Protein AF-A0A2M7S4J4-F1 (afdb_monomer)

Structure (mmCIF, N/CA/C/O backbone):
data_AF-A0A2M7S4J4-F1
#
_entry.id   AF-A0A2M7S4J4-F1
#
loop_
_atom_site.group_PDB
_atom_site.id
_atom_site.type_symbol
_atom_site.label_atom_id
_atom_site.label_alt_id
_atom_site.label_comp_id
_atom_site.label_asym_id
_atom_site.label_entity_id
_atom_site.label_seq_id
_atom_site.pdbx_PDB_ins_code
_atom_site.Cartn_x
_atom_site.Cartn_y
_atom_site.Cartn_z
_atom_site.occupancy
_atom_site.B_iso_or_equiv
_atom_site.auth_seq_id
_atom_site.auth_comp_id
_atom_site.auth_asym_id
_atom_site.auth_atom_id
_atom_site.pdbx_PDB_model_num
ATOM 1 N N . MET A 1 1 ? 45.873 -6.905 -43.401 1.00 50.22 1 MET A N 1
ATOM 2 C CA . MET A 1 1 ? 45.602 -7.647 -42.147 1.00 50.22 1 MET A CA 1
ATOM 3 C C . MET A 1 1 ? 45.361 -6.713 -40.946 1.00 50.22 1 MET A C 1
ATOM 5 O O . MET A 1 1 ? 45.734 -7.053 -39.840 1.00 50.22 1 MET A O 1
ATOM 9 N N . PHE A 1 2 ? 44.736 -5.540 -41.138 1.00 45.41 2 PHE A N 1
ATOM 10 C CA . PHE A 1 2 ? 44.426 -4.588 -40.048 1.00 45.41 2 PHE A CA 1
ATOM 11 C C . PHE A 1 2 ? 42.965 -4.088 -40.065 1.00 45.41 2 PHE A C 1
ATOM 13 O O . PHE A 1 2 ? 42.518 -3.471 -39.110 1.00 45.41 2 PHE A O 1
ATOM 20 N N . ALA A 1 3 ? 42.189 -4.400 -41.111 1.00 46.88 3 ALA A N 1
ATOM 21 C CA . ALA A 1 3 ? 40.810 -3.921 -41.272 1.00 46.88 3 ALA A CA 1
ATOM 22 C C . ALA A 1 3 ? 39.734 -4.845 -40.661 1.00 46.88 3 ALA A C 1
ATOM 24 O O . ALA A 1 3 ? 38.579 -4.453 -40.566 1.00 46.88 3 ALA A O 1
ATOM 25 N N . VAL A 1 4 ? 40.097 -6.060 -40.229 1.00 48.62 4 VAL A N 1
ATOM 26 C CA . VAL A 1 4 ? 39.140 -7.056 -39.695 1.00 48.62 4 VAL A CA 1
ATOM 27 C C . VAL A 1 4 ? 38.920 -6.896 -38.182 1.00 48.62 4 VAL A C 1
ATOM 29 O O . VAL A 1 4 ? 37.955 -7.414 -37.635 1.00 48.62 4 VAL A O 1
ATOM 32 N N . PHE A 1 5 ? 39.775 -6.132 -37.494 1.00 45.16 5 PHE A N 1
ATOM 33 C CA . PHE A 1 5 ? 39.701 -5.976 -36.036 1.00 45.16 5 PHE A CA 1
ATOM 34 C C . PHE A 1 5 ? 38.738 -4.871 -35.566 1.00 45.16 5 PHE A C 1
ATOM 36 O O . PHE A 1 5 ? 38.274 -4.916 -34.432 1.00 45.16 5 PHE A O 1
ATOM 43 N N . ILE A 1 6 ? 38.395 -3.899 -36.421 1.00 53.00 6 ILE A N 1
ATOM 44 C CA . ILE A 1 6 ? 37.530 -2.763 -36.038 1.00 53.00 6 ILE A CA 1
ATOM 45 C C . ILE A 1 6 ? 36.032 -3.108 -36.121 1.00 53.00 6 ILE A C 1
ATOM 47 O O . ILE A 1 6 ? 35.232 -2.556 -35.370 1.00 53.00 6 ILE A O 1
ATOM 51 N N . THR A 1 7 ? 35.630 -4.070 -36.952 1.00 50.69 7 THR A N 1
ATOM 52 C CA . THR A 1 7 ? 34.221 -4.483 -37.086 1.00 50.69 7 THR A CA 1
ATOM 53 C C . THR A 1 7 ? 33.735 -5.426 -35.981 1.00 50.69 7 THR A C 1
ATOM 55 O O . THR A 1 7 ? 32.530 -5.539 -35.777 1.00 50.69 7 THR A O 1
ATOM 58 N N . ALA A 1 8 ? 34.632 -6.057 -35.216 1.00 50.62 8 ALA A N 1
ATOM 59 C CA . ALA A 1 8 ? 34.255 -6.994 -34.151 1.00 50.62 8 ALA A CA 1
ATOM 60 C C . ALA A 1 8 ? 33.864 -6.319 -32.819 1.00 50.62 8 ALA A C 1
ATOM 62 O O . ALA A 1 8 ? 33.314 -6.976 -31.939 1.00 50.62 8 ALA A O 1
ATOM 63 N N . VAL A 1 9 ? 34.104 -5.013 -32.658 1.00 53.59 9 VAL A N 1
ATOM 64 C CA . VAL A 1 9 ? 33.860 -4.306 -31.382 1.00 53.59 9 VAL A CA 1
ATOM 65 C C . VAL A 1 9 ? 32.448 -3.703 -31.296 1.00 53.59 9 VAL A C 1
ATOM 67 O O . VAL A 1 9 ? 31.962 -3.416 -30.206 1.00 53.59 9 VAL A O 1
ATOM 70 N N . PHE A 1 10 ? 31.722 -3.591 -32.413 1.00 51.34 10 PHE A N 1
ATOM 71 C CA . PHE A 1 10 ? 30.374 -2.998 -32.437 1.00 51.34 10 PHE A CA 1
ATOM 72 C C . PHE A 1 10 ? 29.214 -4.003 -32.307 1.00 51.34 10 PHE A C 1
ATOM 74 O O . PHE A 1 10 ? 28.054 -3.598 -32.303 1.00 51.34 10 PHE A O 1
ATOM 81 N N . ALA A 1 11 ? 29.497 -5.302 -32.168 1.00 50.06 11 ALA A N 1
ATOM 82 C CA . ALA A 1 11 ? 28.469 -6.345 -32.050 1.00 50.06 11 ALA A CA 1
ATOM 83 C C . ALA A 1 11 ? 28.035 -6.645 -30.596 1.00 50.06 11 ALA A C 1
ATOM 85 O O . ALA A 1 11 ? 27.129 -7.444 -30.377 1.00 50.06 11 ALA A O 1
ATOM 86 N N . GLY A 1 12 ? 28.674 -6.029 -29.594 1.00 49.44 12 GLY A N 1
ATOM 87 C CA . GLY A 1 12 ? 28.574 -6.456 -28.191 1.00 49.44 12 GLY A CA 1
ATOM 88 C C . GLY A 1 12 ? 27.719 -5.604 -27.249 1.00 49.44 12 GLY A C 1
ATOM 89 O O . GLY A 1 12 ? 27.669 -5.916 -26.064 1.00 49.44 12 GLY A O 1
ATOM 90 N N . MET A 1 13 ? 27.062 -4.531 -27.702 1.00 51.16 13 MET A N 1
ATOM 91 C CA . MET A 1 13 ? 26.335 -3.628 -26.792 1.00 51.16 13 MET A CA 1
ATOM 92 C C . MET A 1 13 ? 24.899 -3.341 -27.231 1.00 51.16 13 MET A C 1
ATOM 94 O O . MET A 1 13 ? 24.464 -2.195 -27.269 1.00 51.16 13 MET A O 1
ATOM 98 N N . ILE A 1 14 ? 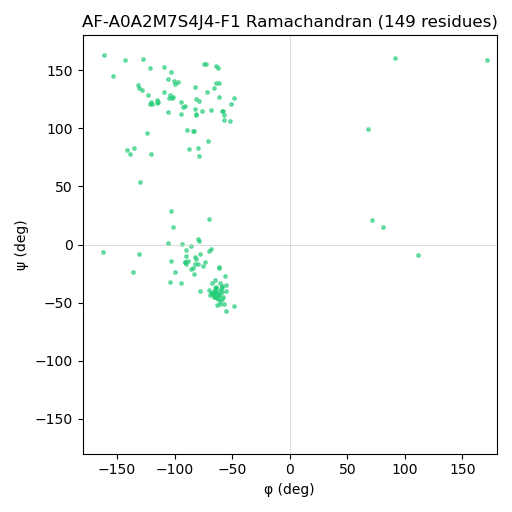24.109 -4.391 -27.461 1.00 48.62 14 ILE A N 1
ATOM 99 C CA . ILE A 1 14 ? 22.680 -4.296 -27.144 1.00 48.62 14 ILE A CA 1
ATOM 100 C C . ILE A 1 14 ? 22.580 -4.516 -25.633 1.00 48.62 14 ILE A C 1
ATOM 102 O O . ILE A 1 14 ? 22.382 -5.632 -25.160 1.00 48.62 14 ILE A O 1
ATOM 106 N N . LYS A 1 15 ? 22.796 -3.449 -24.850 1.00 47.66 15 LYS A N 1
ATOM 107 C CA . LYS A 1 15 ? 22.400 -3.453 -23.439 1.00 47.66 15 LYS A CA 1
ATOM 108 C C . LYS A 1 15 ? 20.896 -3.716 -23.420 1.00 47.66 15 LYS A C 1
ATOM 110 O O . LYS A 1 15 ? 20.126 -2.907 -23.937 1.00 47.66 15 LYS A O 1
ATOM 115 N N . ALA A 1 16 ? 20.500 -4.859 -22.866 1.00 47.97 16 ALA A N 1
ATOM 116 C CA . ALA A 1 16 ? 19.111 -5.153 -22.558 1.00 47.97 16 ALA A CA 1
ATOM 117 C C . ALA A 1 16 ? 18.521 -3.944 -21.821 1.00 47.97 16 ALA A C 1
ATOM 119 O O . ALA A 1 16 ? 19.114 -3.463 -20.854 1.00 47.97 16 ALA A O 1
ATOM 120 N N . ALA A 1 17 ? 17.409 -3.410 -22.325 1.00 49.75 17 ALA A N 1
ATOM 121 C CA . ALA A 1 17 ? 16.721 -2.305 -21.681 1.00 49.75 17 ALA A CA 1
ATOM 122 C C . ALA A 1 17 ? 16.365 -2.733 -20.252 1.00 49.75 17 ALA A C 1
ATOM 124 O O . ALA A 1 17 ? 15.558 -3.642 -20.056 1.00 49.75 17 ALA A O 1
ATOM 125 N N . GLU A 1 18 ? 17.013 -2.109 -19.271 1.00 57.41 18 GLU A N 1
ATOM 126 C CA . GLU A 1 18 ? 16.767 -2.321 -17.850 1.00 57.41 18 GLU A CA 1
ATOM 127 C C . GLU A 1 18 ? 15.280 -2.033 -17.594 1.00 57.41 18 GLU A C 1
ATOM 129 O O . GLU A 1 18 ? 14.819 -0.892 -17.698 1.00 57.41 18 GLU A O 1
ATOM 134 N N . LYS A 1 19 ? 14.482 -3.083 -17.364 1.00 64.62 19 LYS A N 1
ATOM 135 C CA . LYS A 1 19 ? 13.044 -2.947 -17.108 1.00 64.62 19 LYS A CA 1
ATOM 136 C C . LYS A 1 19 ? 12.864 -2.337 -15.724 1.00 64.62 19 LYS A C 1
ATOM 138 O O . LYS A 1 19 ? 12.742 -3.043 -14.728 1.00 64.62 19 LYS A O 1
ATOM 143 N N . LYS A 1 20 ? 12.837 -1.007 -15.678 1.00 85.19 20 LYS A N 1
ATOM 144 C CA . LYS A 1 20 ? 12.539 -0.252 -14.467 1.00 85.19 20 LYS A CA 1
ATOM 145 C C . LYS A 1 20 ? 11.074 -0.446 -14.075 1.00 85.19 20 LYS A C 1
ATOM 147 O O . LYS A 1 20 ? 10.170 -0.029 -14.799 1.00 85.19 20 LYS A O 1
ATOM 152 N N . ILE A 1 21 ? 10.839 -1.057 -12.921 1.00 90.75 21 ILE A N 1
ATOM 153 C CA . ILE A 1 21 ? 9.509 -1.256 -12.345 1.00 90.75 21 ILE A CA 1
ATOM 154 C C . ILE A 1 21 ? 9.219 -0.087 -11.408 1.00 90.75 21 ILE A C 1
ATOM 156 O O . ILE A 1 21 ? 9.918 0.129 -10.420 1.00 90.75 21 ILE A O 1
ATOM 160 N N . ILE A 1 22 ? 8.173 0.676 -11.715 1.00 93.12 22 ILE A N 1
ATOM 161 C CA . ILE A 1 22 ? 7.712 1.778 -10.865 1.00 93.12 22 ILE A CA 1
ATOM 162 C C . ILE A 1 22 ? 6.486 1.310 -10.084 1.00 93.12 22 ILE A C 1
ATOM 164 O O . ILE A 1 22 ? 5.506 0.849 -10.678 1.00 93.12 22 ILE A O 1
ATOM 168 N N . ILE A 1 23 ? 6.553 1.457 -8.762 1.00 92.75 23 ILE A N 1
ATOM 169 C CA . ILE A 1 23 ? 5.484 1.138 -7.816 1.00 92.75 23 ILE A CA 1
ATOM 170 C C . ILE A 1 23 ? 5.019 2.435 -7.154 1.00 92.75 23 ILE A C 1
ATOM 172 O O . ILE A 1 23 ? 5.816 3.128 -6.524 1.00 92.75 23 ILE A O 1
ATOM 176 N N . GLU A 1 24 ? 3.732 2.755 -7.268 1.00 94.00 24 GLU A N 1
ATOM 177 C CA . GLU A 1 24 ? 3.113 3.903 -6.589 1.00 94.00 24 GLU A CA 1
ATOM 178 C C . GLU A 1 24 ? 2.254 3.404 -5.425 1.00 94.00 24 GLU A C 1
ATOM 180 O O . GLU A 1 24 ? 1.266 2.695 -5.614 1.00 94.00 24 GLU A O 1
ATOM 185 N N . SER A 1 25 ? 2.648 3.740 -4.200 1.00 87.62 25 SER A N 1
ATOM 186 C CA . SER A 1 25 ? 2.106 3.158 -2.976 1.00 87.62 25 SER A CA 1
ATOM 187 C C . SER A 1 25 ? 1.238 4.130 -2.175 1.00 87.62 25 SER A C 1
ATOM 189 O O . SER A 1 25 ? 1.430 5.354 -2.156 1.00 87.62 25 SER A O 1
ATOM 191 N N . SER A 1 26 ? 0.296 3.559 -1.422 1.00 87.50 26 SER A N 1
ATOM 192 C CA . SER A 1 26 ? -0.377 4.250 -0.330 1.00 87.50 26 SER A CA 1
ATOM 193 C C . SER A 1 26 ? 0.624 4.603 0.771 1.00 87.50 26 SER A C 1
ATOM 195 O O . SER A 1 26 ? 1.645 3.933 0.936 1.00 87.50 26 SER A O 1
ATOM 197 N N . THR A 1 27 ? 0.328 5.648 1.541 1.00 84.12 27 THR A N 1
ATOM 198 C CA . THR A 1 27 ? 1.171 6.083 2.664 1.00 84.12 27 THR A CA 1
ATOM 199 C C . THR A 1 27 ? 1.310 5.000 3.733 1.00 84.12 27 THR A C 1
ATOM 201 O O . THR A 1 27 ? 2.378 4.866 4.316 1.00 84.12 27 THR A O 1
ATOM 204 N N . THR A 1 28 ? 0.270 4.187 3.941 1.00 80.06 28 THR A N 1
ATOM 205 C CA . THR A 1 28 ? 0.289 3.063 4.888 1.00 80.06 28 THR A CA 1
ATOM 206 C C . THR A 1 28 ? 1.180 1.912 4.414 1.00 80.06 28 THR A C 1
ATOM 208 O O . THR A 1 28 ? 1.879 1.303 5.214 1.00 80.06 28 THR A O 1
ATOM 211 N N . VAL A 1 29 ? 1.171 1.607 3.112 1.00 84.81 29 VAL A N 1
ATOM 212 C CA . VAL A 1 29 ? 1.881 0.441 2.548 1.00 84.81 29 VAL A CA 1
ATOM 213 C C . VAL A 1 29 ? 3.315 0.781 2.130 1.00 84.81 29 VAL A C 1
ATOM 215 O O . VAL A 1 29 ? 4.141 -0.117 1.992 1.00 84.81 29 VAL A O 1
ATOM 218 N N . LEU A 1 30 ? 3.638 2.070 1.980 1.00 89.94 30 LEU A N 1
ATOM 219 C CA . LEU A 1 30 ? 4.938 2.553 1.512 1.00 89.94 30 LEU A CA 1
ATOM 220 C C . LEU A 1 30 ? 6.151 1.914 2.216 1.00 89.94 30 LEU A C 1
ATOM 222 O O . LEU A 1 30 ? 6.999 1.392 1.493 1.00 89.94 30 LEU A O 1
ATOM 226 N N . PRO A 1 31 ? 6.256 1.896 3.564 1.00 89.94 31 PRO A N 1
ATOM 227 C CA . PRO A 1 31 ? 7.441 1.336 4.217 1.00 89.94 31 PRO A CA 1
ATOM 228 C C . PRO A 1 31 ? 7.595 -0.165 3.942 1.00 89.94 31 PRO A C 1
ATOM 230 O O . PRO A 1 31 ? 8.697 -0.649 3.709 1.00 89.94 31 PRO A O 1
ATOM 233 N N . ILE A 1 32 ? 6.483 -0.903 3.898 1.00 89.31 32 ILE A N 1
ATOM 234 C CA . ILE A 1 32 ? 6.485 -2.345 3.620 1.00 89.31 32 ILE A CA 1
ATOM 235 C C . ILE A 1 32 ? 6.879 -2.604 2.162 1.00 89.31 32 ILE A C 1
ATOM 237 O O . ILE A 1 32 ? 7.689 -3.485 1.887 1.00 89.31 32 ILE A O 1
ATOM 241 N N . ALA A 1 33 ? 6.342 -1.816 1.228 1.00 91.38 33 ALA A N 1
ATOM 242 C CA . ALA A 1 33 ? 6.656 -1.930 -0.191 1.00 91.38 33 ALA A CA 1
ATOM 243 C C . ALA A 1 33 ? 8.126 -1.602 -0.495 1.00 91.38 33 ALA A C 1
ATOM 245 O O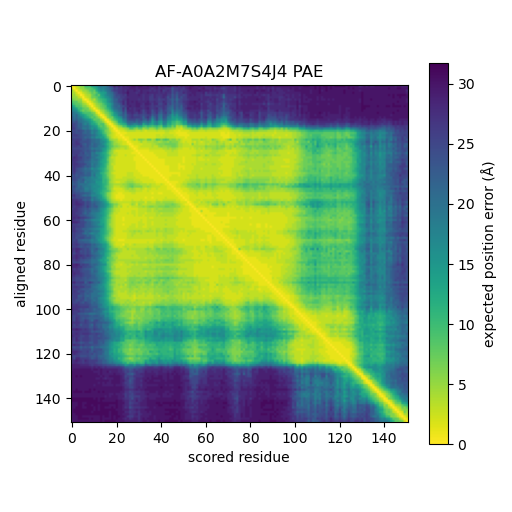 . ALA A 1 33 ? 8.725 -2.265 -1.337 1.00 91.38 33 ALA A O 1
ATOM 246 N N . GLN A 1 34 ? 8.716 -0.618 0.193 1.00 93.19 34 GLN A N 1
ATOM 247 C CA . GLN A 1 34 ? 10.139 -0.284 0.067 1.00 93.19 34 GLN A CA 1
ATOM 248 C C . GLN A 1 34 ? 11.027 -1.439 0.529 1.00 93.19 34 GLN A C 1
ATOM 250 O O . GLN A 1 34 ? 11.841 -1.916 -0.256 1.00 93.19 34 GLN A O 1
ATOM 255 N N . MET A 1 35 ? 10.791 -1.964 1.735 1.00 92.94 35 MET A N 1
ATOM 256 C CA . MET A 1 35 ? 11.545 -3.113 2.251 1.00 92.94 35 MET A CA 1
ATOM 257 C C . MET A 1 35 ? 11.408 -4.346 1.346 1.00 92.94 35 MET A C 1
ATOM 259 O O . MET A 1 35 ? 12.380 -5.053 1.090 1.00 92.94 35 MET A O 1
ATOM 263 N N . ALA A 1 36 ? 10.205 -4.603 0.823 1.00 92.06 36 ALA A N 1
ATOM 264 C CA . ALA A 1 36 ? 9.978 -5.703 -0.109 1.00 92.06 36 ALA A CA 1
ATOM 265 C C . ALA A 1 36 ? 10.734 -5.507 -1.434 1.00 92.06 36 ALA A C 1
ATOM 267 O O . ALA A 1 36 ? 11.306 -6.462 -1.956 1.00 92.06 36 ALA A O 1
ATOM 268 N N . ALA A 1 37 ? 10.761 -4.282 -1.969 1.00 93.12 37 ALA A N 1
ATOM 269 C CA . ALA A 1 37 ? 11.496 -3.958 -3.187 1.00 93.12 37 ALA A CA 1
ATOM 270 C C . ALA A 1 37 ? 13.010 -4.104 -2.997 1.00 93.12 37 ALA A C 1
ATOM 272 O O . ALA A 1 37 ? 13.665 -4.711 -3.839 1.00 93.12 37 ALA A O 1
ATOM 273 N N . GLU A 1 38 ? 13.552 -3.602 -1.887 1.00 93.38 38 GLU A N 1
ATOM 274 C CA . GLU A 1 38 ? 14.963 -3.766 -1.521 1.00 93.38 38 GLU A CA 1
ATOM 275 C C . GLU A 1 38 ? 15.330 -5.245 -1.449 1.00 93.38 38 GLU A C 1
ATOM 277 O O . GLU A 1 38 ? 16.247 -5.691 -2.140 1.00 93.38 38 GLU A O 1
ATOM 282 N N . LYS A 1 39 ? 14.542 -6.040 -0.713 1.00 95.00 39 LYS A N 1
ATOM 283 C CA . LYS A 1 39 ? 14.815 -7.470 -0.574 1.00 95.00 39 LYS A CA 1
ATOM 284 C C . LYS A 1 39 ? 14.714 -8.224 -1.897 1.00 95.00 39 LYS A C 1
ATOM 286 O O . LYS A 1 39 ? 15.485 -9.149 -2.145 1.00 95.00 39 LYS A O 1
ATOM 291 N N . PHE A 1 40 ? 13.778 -7.833 -2.757 1.00 93.75 40 PHE A N 1
ATOM 292 C CA . PHE A 1 40 ? 13.650 -8.418 -4.085 1.00 93.75 40 PHE A CA 1
ATOM 293 C C . PHE A 1 40 ? 14.862 -8.096 -4.965 1.00 93.75 40 PHE A C 1
ATOM 295 O O . PHE A 1 40 ? 15.360 -8.993 -5.640 1.00 93.75 40 PHE A O 1
ATOM 302 N N . MET A 1 41 ? 15.353 -6.855 -4.939 1.00 93.94 41 MET A N 1
ATOM 303 C CA . MET A 1 41 ? 16.540 -6.444 -5.699 1.00 93.94 41 MET A CA 1
ATOM 304 C C . MET A 1 41 ? 17.824 -7.103 -5.176 1.00 93.94 41 MET A C 1
ATOM 306 O O . MET A 1 41 ? 18.691 -7.442 -5.973 1.00 93.94 41 MET A O 1
ATOM 310 N N . GLU A 1 42 ? 17.936 -7.371 -3.869 1.00 94.25 42 GLU A N 1
ATOM 311 C CA . GLU A 1 42 ? 19.043 -8.178 -3.322 1.00 94.25 42 GLU A CA 1
ATOM 312 C C . GLU A 1 42 ? 19.083 -9.591 -3.922 1.00 94.25 42 GLU A C 1
ATOM 314 O O . GLU A 1 42 ? 20.157 -10.138 -4.168 1.00 94.25 42 GLU A O 1
ATOM 319 N N . MET A 1 43 ? 17.912 -10.194 -4.138 1.00 94.31 43 MET A N 1
ATOM 320 C CA . MET A 1 43 ? 17.784 -11.547 -4.687 1.00 94.31 43 MET A CA 1
ATOM 321 C C . MET A 1 43 ? 17.836 -11.583 -6.221 1.00 94.31 43 MET A C 1
ATOM 323 O O . MET A 1 43 ? 18.101 -12.642 -6.784 1.00 94.31 43 MET A O 1
ATOM 327 N N . ASN A 1 44 ? 17.577 -10.451 -6.883 1.00 92.38 44 ASN A N 1
ATOM 328 C CA . ASN A 1 44 ? 17.496 -10.316 -8.340 1.00 92.38 44 ASN A CA 1
ATOM 329 C C . ASN A 1 44 ? 18.269 -9.051 -8.767 1.00 92.38 44 ASN A C 1
ATOM 331 O O . ASN A 1 44 ? 17.658 -7.990 -8.930 1.00 92.38 44 ASN A O 1
ATOM 335 N N . PRO A 1 45 ? 19.605 -9.126 -8.919 1.00 88.56 45 PRO A N 1
ATOM 336 C CA . PRO A 1 45 ? 20.458 -7.964 -9.200 1.00 88.56 45 PRO A CA 1
ATOM 337 C C . PRO A 1 45 ? 20.148 -7.238 -10.518 1.00 88.56 45 PRO A C 1
ATOM 339 O O . PRO A 1 45 ? 20.541 -6.091 -10.709 1.00 88.56 45 PRO A O 1
ATOM 342 N N . GLU A 1 46 ? 19.472 -7.906 -11.448 1.00 88.62 46 GLU A N 1
ATOM 343 C CA . GLU A 1 46 ? 19.001 -7.351 -12.715 1.00 88.62 46 GLU A CA 1
ATOM 344 C C . GLU A 1 46 ? 17.692 -6.555 -12.591 1.00 88.62 46 GLU A C 1
ATOM 346 O O . GLU A 1 46 ? 17.291 -5.866 -13.533 1.00 88.62 46 GLU A O 1
ATOM 351 N N . ALA A 1 47 ? 17.004 -6.657 -11.451 1.00 89.38 47 ALA A N 1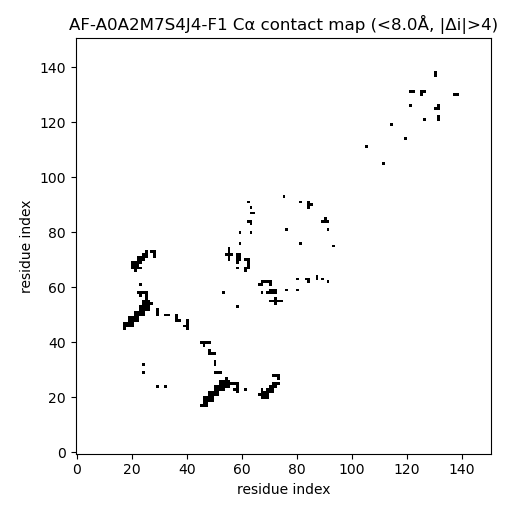
ATOM 352 C CA . ALA A 1 47 ? 15.766 -5.944 -11.196 1.00 89.38 47 ALA A CA 1
ATOM 353 C C . ALA A 1 47 ? 16.040 -4.510 -10.728 1.00 89.38 47 ALA A C 1
ATOM 355 O O . ALA A 1 47 ? 16.848 -4.261 -9.839 1.00 89.38 47 ALA A O 1
ATOM 356 N N . SER A 1 48 ? 15.289 -3.560 -11.286 1.00 92.69 48 SER A N 1
ATOM 357 C CA . SER A 1 48 ? 15.389 -2.137 -10.959 1.00 92.69 48 SER A CA 1
ATOM 358 C C . SER A 1 48 ? 14.017 -1.633 -10.525 1.00 92.69 48 SER A C 1
ATOM 360 O O . SER A 1 48 ? 13.154 -1.353 -11.360 1.00 92.69 48 SER A O 1
ATOM 362 N N . ILE A 1 49 ? 13.767 -1.584 -9.214 1.00 93.69 49 ILE A N 1
ATOM 363 C CA . ILE A 1 49 ? 12.462 -1.225 -8.641 1.00 93.69 49 ILE A CA 1
ATOM 364 C C . ILE A 1 49 ? 12.547 0.151 -7.980 1.00 93.69 49 ILE A C 1
ATOM 366 O O . ILE A 1 49 ? 13.436 0.436 -7.186 1.00 93.69 49 ILE A O 1
ATOM 370 N N . THR A 1 50 ? 11.592 1.028 -8.286 1.00 93.62 50 THR A N 1
ATOM 371 C CA . THR A 1 50 ? 11.428 2.321 -7.611 1.00 93.62 50 THR A CA 1
ATOM 372 C C . THR A 1 50 ? 10.060 2.380 -6.953 1.00 93.62 50 THR A C 1
ATOM 374 O O . THR A 1 50 ? 9.042 2.305 -7.641 1.00 93.62 50 THR A O 1
ATOM 377 N N . VAL A 1 51 ? 10.037 2.570 -5.634 1.00 93.31 51 VAL A N 1
ATOM 378 C CA . VAL A 1 51 ? 8.803 2.721 -4.856 1.00 93.31 51 VAL A CA 1
ATOM 379 C C . VAL A 1 51 ? 8.599 4.187 -4.495 1.00 93.31 51 VAL A C 1
ATOM 381 O O . VAL A 1 51 ? 9.494 4.838 -3.958 1.00 93.31 51 VAL A O 1
ATOM 384 N N . ARG A 1 52 ? 7.412 4.710 -4.791 1.00 92.62 52 ARG A N 1
ATOM 385 C CA . ARG A 1 52 ? 7.002 6.088 -4.516 1.00 92.62 52 ARG A CA 1
ATOM 386 C C . ARG A 1 52 ? 5.762 6.103 -3.637 1.00 92.62 52 ARG A C 1
ATOM 388 O O . ARG A 1 52 ? 4.974 5.161 -3.637 1.00 92.62 52 ARG A O 1
ATOM 395 N N . GLY A 1 53 ? 5.614 7.169 -2.861 1.00 89.44 53 GLY A N 1
ATOM 396 C CA . GLY A 1 53 ? 4.440 7.407 -2.032 1.00 89.44 53 GLY A CA 1
ATOM 397 C C . GLY A 1 53 ? 3.565 8.502 -2.625 1.00 89.44 53 GLY A C 1
ATOM 398 O O . GLY A 1 53 ? 4.070 9.508 -3.110 1.00 89.44 53 GLY A O 1
ATOM 399 N N . GLY A 1 54 ? 2.251 8.334 -2.519 1.00 84.81 54 GLY A N 1
ATOM 400 C CA . GLY A 1 54 ? 1.286 9.370 -2.910 1.00 84.81 54 GLY A CA 1
ATOM 401 C C . GLY A 1 54 ? -0.118 9.171 -2.340 1.00 84.81 54 GLY A C 1
ATOM 402 O O . GLY A 1 54 ? -0.981 10.033 -2.485 1.00 84.81 54 GLY A O 1
ATOM 403 N N . GLY A 1 55 ? -0.366 8.042 -1.669 1.00 89.00 55 GLY A N 1
ATOM 404 C CA . GLY A 1 55 ? -1.701 7.660 -1.220 1.00 89.00 55 GLY A CA 1
ATOM 405 C C . GLY A 1 55 ? -2.428 6.798 -2.254 1.00 89.00 55 GLY A C 1
ATOM 406 O O . GLY A 1 55 ? -2.098 6.781 -3.438 1.00 89.00 55 GLY A O 1
ATOM 407 N N . SER A 1 56 ? -3.451 6.072 -1.800 1.00 89.69 56 SER A N 1
ATOM 408 C CA . SER A 1 56 ? -4.159 5.071 -2.613 1.00 89.69 56 SER A CA 1
ATOM 409 C C . SER A 1 56 ? -4.779 5.656 -3.887 1.00 89.69 56 SER A C 1
ATOM 411 O O . SER A 1 56 ? -4.782 5.008 -4.926 1.00 89.69 56 SER A O 1
ATOM 413 N N . GLY A 1 57 ? -5.299 6.888 -3.823 1.00 91.00 57 GLY A N 1
ATOM 414 C C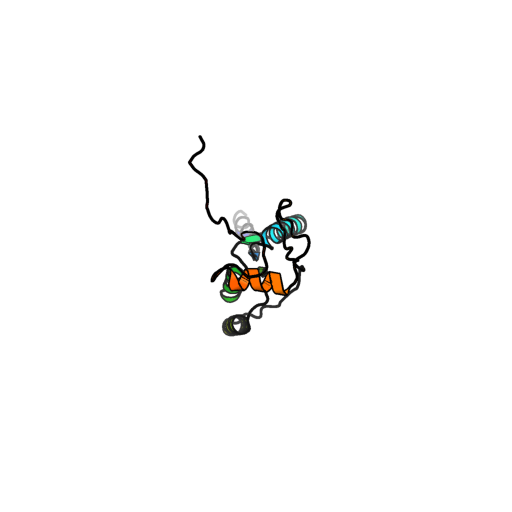A . GLY A 1 57 ? -5.884 7.560 -4.988 1.00 91.00 57 GLY A CA 1
ATOM 415 C C . GLY A 1 57 ? -4.851 7.912 -6.058 1.00 91.00 57 GLY A C 1
ATOM 416 O O . GLY A 1 57 ? -5.111 7.689 -7.236 1.00 91.00 57 GLY A O 1
ATOM 417 N N . VAL A 1 58 ? -3.678 8.401 -5.644 1.00 92.25 58 VAL A N 1
ATOM 418 C CA . VAL A 1 58 ? -2.576 8.721 -6.563 1.00 92.25 58 VAL A CA 1
ATOM 419 C C . VAL A 1 58 ? -2.046 7.446 -7.208 1.00 92.25 58 VAL A C 1
ATOM 421 O O . VAL A 1 58 ? -1.909 7.410 -8.422 1.00 92.25 58 VAL A O 1
ATOM 424 N N . GLY A 1 59 ? -1.854 6.369 -6.436 1.00 92.50 59 GLY A N 1
ATOM 425 C CA . GLY A 1 59 ? -1.416 5.083 -6.986 1.00 92.50 59 GLY A CA 1
ATOM 426 C C . GLY A 1 59 ? -2.369 4.531 -8.048 1.00 92.50 59 GLY A C 1
ATOM 427 O O . GLY A 1 59 ? -1.934 4.161 -9.136 1.00 92.50 59 GLY A O 1
ATOM 428 N N . ILE A 1 60 ? -3.678 4.535 -7.773 1.00 94.06 60 ILE A N 1
ATOM 429 C CA . ILE A 1 60 ? -4.693 4.084 -8.737 1.00 94.06 60 ILE A CA 1
ATOM 430 C C . ILE A 1 60 ? -4.699 4.970 -9.992 1.00 94.06 60 ILE A C 1
ATOM 432 O O . ILE A 1 60 ? -4.770 4.447 -11.104 1.00 94.06 60 ILE A O 1
ATOM 436 N N . ALA A 1 61 ? -4.604 6.294 -9.837 1.00 93.62 61 ALA A N 1
ATOM 437 C CA . ALA A 1 61 ? -4.537 7.215 -10.970 1.00 93.62 61 ALA A CA 1
ATOM 438 C C . ALA A 1 61 ? -3.288 6.963 -11.829 1.00 93.62 61 ALA A C 1
ATOM 440 O O . ALA A 1 61 ? -3.411 6.789 -13.037 1.00 93.62 61 ALA A O 1
ATOM 441 N N . SER A 1 62 ? -2.117 6.821 -11.206 1.00 94.00 62 SER A N 1
ATOM 442 C CA . SER A 1 62 ? -0.860 6.493 -11.884 1.00 94.00 62 SER A CA 1
ATOM 443 C C . SER A 1 62 ? -0.920 5.165 -12.645 1.00 94.00 62 SER A C 1
ATOM 445 O O . SER A 1 62 ? -0.365 5.054 -13.738 1.00 94.00 62 SER A O 1
ATOM 447 N N . LEU A 1 63 ? -1.642 4.168 -12.120 1.00 94.06 63 LEU A N 1
ATOM 448 C CA . LEU A 1 63 ? -1.849 2.893 -12.812 1.00 94.06 63 LEU A CA 1
ATOM 449 C C . LEU A 1 63 ? -2.730 3.057 -14.058 1.00 94.06 63 LEU A C 1
ATOM 451 O O . LEU A 1 63 ? -2.440 2.489 -15.110 1.00 94.06 63 LEU A O 1
ATOM 455 N N . ILE A 1 64 ? -3.794 3.857 -13.950 1.00 93.88 64 ILE A N 1
ATOM 456 C CA . ILE A 1 64 ? -4.693 4.185 -15.067 1.00 93.88 64 ILE A CA 1
ATOM 457 C C . ILE A 1 64 ? -3.955 5.004 -16.138 1.00 93.88 64 ILE A C 1
ATOM 459 O O . ILE A 1 64 ? -4.141 4.777 -17.335 1.00 93.88 64 ILE A O 1
ATOM 463 N N . ASP A 1 65 ? -3.111 5.942 -15.714 1.00 93.44 65 ASP A N 1
ATOM 464 C CA . ASP A 1 65 ? -2.301 6.797 -16.584 1.00 93.44 65 ASP A CA 1
ATOM 465 C C . ASP A 1 65 ? -1.101 6.048 -17.185 1.00 93.44 65 ASP A C 1
ATOM 467 O O . ASP A 1 65 ? -0.556 6.463 -18.206 1.00 93.44 65 ASP A O 1
ATOM 471 N N . GLY A 1 66 ? -0.714 4.908 -16.604 1.00 91.31 66 GLY A N 1
ATOM 472 C CA . GLY A 1 66 ? 0.396 4.091 -17.082 1.00 91.31 66 GLY A CA 1
ATOM 473 C C . GLY A 1 66 ? 1.777 4.565 -16.648 1.00 91.31 66 GLY A C 1
ATOM 474 O O . GLY A 1 66 ? 2.772 4.143 -17.234 1.00 91.31 66 GLY A O 1
ATOM 475 N N . THR A 1 67 ? 1.845 5.449 -15.657 1.00 91.38 67 THR A N 1
ATOM 476 C CA . THR A 1 67 ? 3.100 5.973 -15.106 1.00 91.38 67 THR A CA 1
ATOM 477 C C . THR A 1 67 ? 3.718 5.023 -14.079 1.00 91.38 67 THR A C 1
ATOM 479 O O . THR A 1 67 ? 4.912 5.125 -13.790 1.00 91.38 67 THR A O 1
ATOM 482 N N . CYS A 1 68 ? 2.935 4.070 -13.564 1.00 92.31 68 CYS A N 1
ATOM 483 C CA . CYS A 1 68 ? 3.408 2.960 -12.747 1.00 92.31 68 CYS A CA 1
ATOM 484 C C . CYS A 1 68 ? 2.920 1.609 -13.282 1.00 92.31 68 CYS A C 1
ATOM 486 O O . CYS A 1 68 ? 1.948 1.519 -14.034 1.00 92.31 68 CYS A O 1
ATOM 488 N N . VAL A 1 69 ? 3.624 0.548 -12.884 1.00 91.88 69 VAL A N 1
ATOM 489 C CA . VAL A 1 69 ? 3.270 -0.841 -13.215 1.00 91.88 69 VAL A CA 1
ATOM 490 C C . VAL A 1 69 ? 2.446 -1.464 -12.089 1.00 91.88 69 VAL A C 1
ATOM 492 O O . VAL A 1 69 ? 1.570 -2.286 -12.344 1.00 91.88 69 VAL A O 1
ATOM 495 N N . ILE A 1 70 ? 2.714 -1.064 -10.843 1.00 92.62 70 ILE A N 1
ATOM 496 C CA . ILE A 1 70 ? 2.044 -1.579 -9.648 1.00 92.62 70 ILE A CA 1
ATOM 497 C C . ILE A 1 70 ? 1.540 -0.396 -8.825 1.00 92.62 70 ILE A C 1
ATOM 499 O O . ILE A 1 70 ? 2.287 0.546 -8.554 1.00 92.62 70 ILE A O 1
ATOM 503 N N . ALA A 1 71 ? 0.283 -0.470 -8.392 1.00 93.62 71 ALA A N 1
ATOM 504 C CA . ALA A 1 71 ? -0.290 0.467 -7.438 1.00 93.62 71 ALA A CA 1
ATOM 505 C C . ALA A 1 71 ? -0.647 -0.244 -6.134 1.00 93.62 71 ALA A C 1
ATOM 507 O O . ALA A 1 71 ? -1.419 -1.203 -6.139 1.00 93.62 71 ALA A O 1
ATOM 508 N N . ALA A 1 72 ? -0.122 0.249 -5.013 1.00 91.31 72 ALA A N 1
ATOM 509 C CA . ALA A 1 72 ? -0.514 -0.223 -3.691 1.00 91.31 72 ALA A CA 1
ATOM 510 C C . ALA A 1 72 ? -1.621 0.682 -3.139 1.00 91.31 72 ALA A C 1
ATOM 512 O O . ALA A 1 72 ? -1.442 1.893 -3.001 1.00 91.31 72 ALA A O 1
ATOM 513 N N . ALA A 1 73 ? -2.769 0.103 -2.794 1.00 88.94 73 ALA A N 1
ATOM 514 C CA . ALA A 1 73 ? -3.928 0.847 -2.318 1.00 88.94 73 ALA A CA 1
ATOM 515 C C . ALA A 1 73 ? -4.500 0.217 -1.043 1.00 88.94 73 ALA A C 1
ATOM 517 O O . ALA A 1 73 ? -4.657 -0.993 -0.948 1.00 88.94 73 ALA A O 1
ATOM 518 N N . SER A 1 74 ? -4.860 1.059 -0.072 1.00 86.31 74 SER A N 1
ATOM 519 C CA . SER A 1 74 ? -5.569 0.673 1.162 1.00 86.31 74 SER A CA 1
ATOM 520 C C . SER A 1 74 ? -7.079 0.466 0.970 1.00 86.31 74 SER A C 1
ATOM 522 O O . SER A 1 74 ? -7.812 0.238 1.927 1.00 86.31 74 SER A O 1
ATOM 524 N N . ARG A 1 75 ? -7.564 0.590 -0.268 1.00 87.25 75 ARG A N 1
ATOM 525 C CA . ARG A 1 75 ? -8.962 0.389 -0.651 1.00 87.25 75 ARG A CA 1
ATOM 526 C C . ARG A 1 75 ? -9.035 -0.276 -2.017 1.00 87.25 75 ARG A C 1
ATOM 528 O O . ARG A 1 75 ? -8.122 -0.122 -2.826 1.00 87.25 75 ARG A O 1
ATOM 535 N N . ALA A 1 76 ? -10.165 -0.913 -2.299 1.00 87.81 76 ALA A N 1
ATOM 536 C CA . ALA A 1 76 ? -10.479 -1.364 -3.645 1.00 87.81 76 ALA A CA 1
ATOM 537 C C . ALA A 1 76 ? -10.589 -0.179 -4.627 1.00 87.81 76 ALA A C 1
ATOM 539 O O . ALA A 1 76 ? -10.944 0.950 -4.246 1.00 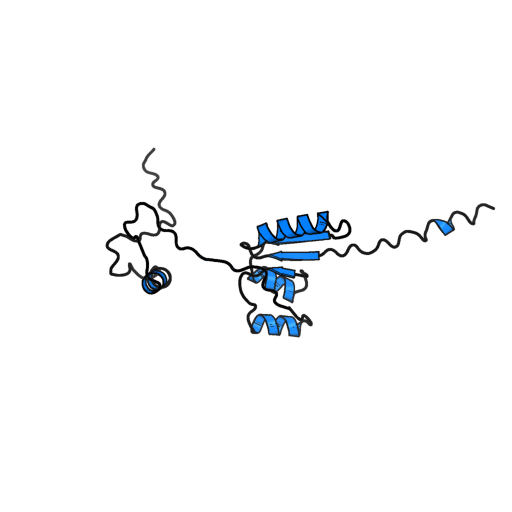87.81 76 ALA A O 1
ATOM 540 N N . MET A 1 77 ? -10.293 -0.452 -5.900 1.00 90.44 77 MET A N 1
ATOM 541 C CA . MET A 1 77 ? -10.634 0.453 -6.996 1.00 90.44 77 MET A CA 1
ATOM 542 C C . MET A 1 77 ? -12.153 0.566 -7.099 1.00 90.44 77 MET A C 1
ATOM 544 O O . MET A 1 77 ? -12.871 -0.419 -6.947 1.00 90.44 77 MET A O 1
ATOM 548 N N . LYS A 1 78 ? -12.646 1.778 -7.343 1.00 92.94 78 LYS A N 1
ATOM 549 C CA . LYS A 1 78 ? -14.069 2.008 -7.610 1.00 92.94 78 LYS A CA 1
ATOM 550 C C . LYS A 1 78 ? -14.405 1.528 -9.020 1.00 92.94 78 LYS A C 1
ATOM 552 O O . LYS A 1 78 ? -13.553 1.597 -9.904 1.00 92.94 78 LYS A O 1
ATOM 557 N N . ASP A 1 79 ? -15.663 1.187 -9.273 1.00 93.00 79 ASP A N 1
ATOM 558 C CA . ASP A 1 79 ? -16.112 0.755 -10.607 1.00 93.00 79 ASP A CA 1
ATOM 559 C C . ASP A 1 79 ? -15.787 1.789 -11.693 1.00 93.00 79 ASP A C 1
ATOM 561 O O . ASP A 1 79 ? -15.298 1.450 -12.767 1.00 93.00 79 ASP A O 1
ATOM 565 N N . VAL A 1 80 ? -15.952 3.078 -11.379 1.00 93.62 80 VAL A N 1
ATOM 566 C CA . VAL A 1 80 ? -15.596 4.183 -12.285 1.00 93.62 80 VAL A CA 1
ATOM 567 C C . VAL A 1 80 ? -14.093 4.267 -12.577 1.00 93.62 80 VAL A C 1
ATOM 569 O O . VAL A 1 80 ? -13.702 4.720 -13.648 1.00 93.62 80 VAL A O 1
ATOM 572 N N . GLU A 1 81 ? -13.236 3.855 -11.640 1.00 92.62 81 GLU A N 1
ATOM 573 C CA . GLU A 1 81 ? -11.778 3.814 -11.822 1.00 92.62 81 GLU A CA 1
ATOM 574 C C . GLU A 1 81 ? -11.386 2.592 -12.663 1.00 92.62 81 GLU A C 1
ATOM 576 O O . GLU A 1 81 ? -10.557 2.713 -13.563 1.00 92.62 81 GLU A O 1
ATOM 581 N N . MET A 1 82 ? -12.037 1.446 -12.438 1.00 92.88 82 MET A N 1
ATOM 582 C CA . MET A 1 82 ? -11.858 0.237 -13.249 1.00 92.88 82 MET A CA 1
ATOM 583 C C . MET A 1 82 ? -12.284 0.451 -14.701 1.00 92.88 82 MET A C 1
ATOM 585 O O . MET A 1 82 ? -11.530 0.131 -15.614 1.00 92.88 82 MET A O 1
ATOM 589 N N . GLN A 1 83 ? -13.450 1.059 -14.933 1.00 93.50 83 GLN A N 1
ATOM 590 C CA . GLN A 1 83 ? -13.918 1.378 -16.285 1.00 93.50 83 GLN A CA 1
ATOM 591 C C . GLN A 1 83 ? -12.961 2.331 -17.007 1.00 93.50 83 GLN A C 1
ATOM 593 O O . GLN A 1 83 ? -12.666 2.132 -18.184 1.00 93.50 83 GLN A O 1
ATOM 598 N N . LYS A 1 84 ? -12.420 3.336 -16.304 1.00 94.56 84 LYS A N 1
ATOM 599 C CA . LYS A 1 84 ? -11.398 4.235 -16.863 1.00 94.56 84 LYS A CA 1
ATOM 600 C C . LYS A 1 84 ? -10.107 3.501 -17.211 1.00 94.56 84 LYS A C 1
ATOM 602 O O . LYS A 1 84 ? -9.520 3.800 -18.246 1.00 94.56 84 LYS A O 1
ATOM 607 N N . ALA A 1 85 ? -9.676 2.555 -16.377 1.00 93.12 85 ALA A N 1
ATOM 608 C CA . ALA A 1 85 ? -8.508 1.725 -16.654 1.00 93.12 85 ALA A CA 1
ATOM 609 C C . ALA A 1 85 ? -8.709 0.915 -17.945 1.00 93.12 85 ALA A C 1
ATOM 611 O O . ALA A 1 85 ? -7.900 1.018 -18.867 1.00 93.12 85 ALA A O 1
ATOM 612 N N . VAL A 1 86 ? -9.837 0.206 -18.053 1.00 93.62 86 VAL A N 1
ATOM 613 C CA . VAL A 1 86 ? -10.190 -0.602 -19.232 1.00 93.62 86 VAL A CA 1
ATOM 614 C C . VAL A 1 86 ? -10.315 0.264 -20.483 1.00 93.62 86 VAL A C 1
ATOM 616 O O . VAL A 1 86 ? -9.756 -0.077 -21.522 1.00 93.62 86 VAL A O 1
ATOM 619 N N . GLY A 1 87 ? -10.957 1.432 -20.378 1.00 93.38 87 GLY A N 1
ATOM 620 C CA . GLY A 1 87 ? -11.057 2.398 -21.476 1.00 93.38 87 GLY A CA 1
ATOM 621 C C . GLY A 1 87 ? -9.704 2.936 -21.958 1.00 93.38 87 GLY A C 1
ATOM 622 O O . GLY A 1 87 ? -9.601 3.420 -23.081 1.00 93.38 87 GLY A O 1
ATOM 623 N N . ARG A 1 88 ? -8.652 2.818 -21.141 1.00 93.56 88 ARG A N 1
ATOM 624 C CA . ARG A 1 88 ? -7.262 3.141 -21.496 1.00 93.56 88 ARG A CA 1
ATOM 625 C C . ARG A 1 88 ? -6.413 1.907 -21.816 1.00 93.56 88 ARG A C 1
ATOM 627 O O . ARG A 1 88 ? -5.188 1.998 -21.844 1.00 93.56 88 ARG A O 1
ATOM 634 N N . GLY A 1 89 ? -7.045 0.756 -22.046 1.00 92.50 89 GLY A N 1
ATOM 635 C CA . GLY A 1 89 ? -6.367 -0.496 -22.386 1.00 92.50 89 GLY A CA 1
ATOM 636 C C . GLY A 1 89 ? -5.602 -1.129 -21.221 1.00 92.50 89 GLY A C 1
ATOM 637 O O . GLY A 1 89 ? -4.676 -1.905 -21.443 1.00 92.50 89 GLY A O 1
ATOM 638 N N . ARG A 1 90 ? -5.948 -0.788 -19.976 1.00 91.12 90 ARG A N 1
ATOM 639 C CA . ARG A 1 90 ? -5.385 -1.399 -18.766 1.00 91.12 90 ARG A CA 1
ATOM 640 C C . ARG A 1 90 ? -6.359 -2.432 -18.208 1.00 91.12 90 ARG A C 1
ATOM 642 O O . ARG A 1 90 ? -7.556 -2.180 -18.140 1.00 91.12 90 ARG A O 1
ATOM 649 N N . ASP A 1 91 ? -5.830 -3.549 -17.721 1.00 92.19 91 ASP A N 1
ATOM 650 C CA . ASP A 1 91 ? -6.593 -4.572 -16.993 1.00 92.19 91 ASP A CA 1
ATOM 651 C C . ASP A 1 91 ? -6.002 -4.752 -15.580 1.00 92.19 91 ASP A C 1
ATOM 653 O O . ASP A 1 91 ? -5.203 -5.665 -15.354 1.00 92.19 91 ASP A O 1
ATOM 657 N N . PRO A 1 92 ? -6.301 -3.839 -14.630 1.00 91.06 92 PRO A N 1
ATOM 658 C CA . PRO A 1 92 ? -5.801 -3.945 -13.265 1.00 91.06 92 PRO A CA 1
ATOM 659 C C . PRO A 1 92 ? -6.291 -5.231 -12.596 1.00 91.06 92 PRO A C 1
ATOM 661 O O . PRO A 1 92 ? -7.495 -5.483 -12.517 1.00 91.06 92 PRO A O 1
ATOM 664 N N . LYS A 1 93 ? -5.364 -6.020 -12.047 1.00 91.88 93 LYS A N 1
ATOM 665 C CA . LYS A 1 93 ? -5.685 -7.174 -11.200 1.00 91.88 93 LYS A CA 1
ATOM 666 C C . LYS A 1 93 ? -5.420 -6.840 -9.741 1.00 91.88 93 LYS A C 1
ATOM 668 O O . LYS A 1 93 ? -4.332 -6.398 -9.378 1.00 91.88 93 LYS A O 1
ATOM 673 N N . ALA A 1 94 ? -6.433 -7.045 -8.907 1.00 91.06 94 ALA A N 1
ATOM 674 C CA . ALA A 1 94 ? -6.319 -6.835 -7.474 1.00 91.06 94 ALA A CA 1
ATOM 675 C C . ALA A 1 94 ? -5.669 -8.056 -6.812 1.00 91.06 94 ALA A C 1
ATOM 677 O O . ALA A 1 94 ? -6.170 -9.174 -6.930 1.00 91.06 94 ALA A O 1
ATOM 678 N N . HIS A 1 95 ? -4.588 -7.819 -6.072 1.00 91.69 95 HIS A N 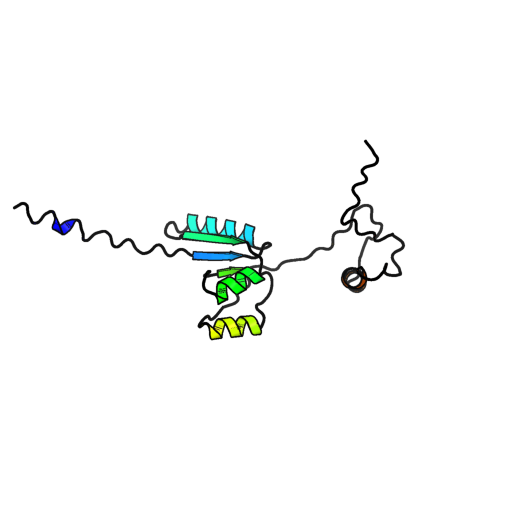1
ATOM 679 C CA . HIS A 1 95 ? -3.941 -8.817 -5.228 1.00 91.69 95 HIS A CA 1
ATOM 680 C C . HIS A 1 95 ? -3.955 -8.330 -3.780 1.00 91.69 95 HIS A C 1
ATOM 682 O O . HIS A 1 95 ? -3.468 -7.240 -3.476 1.00 91.69 95 HIS A O 1
ATOM 688 N N . VAL A 1 96 ? -4.535 -9.132 -2.886 1.00 89.25 96 VAL A N 1
ATOM 689 C CA . VAL A 1 96 ? -4.556 -8.828 -1.452 1.00 89.25 96 VAL A CA 1
ATOM 690 C C . VAL A 1 96 ? -3.217 -9.248 -0.858 1.00 89.25 96 VAL A C 1
ATOM 692 O O . VAL A 1 96 ? -2.906 -10.434 -0.816 1.00 89.25 96 VAL A O 1
ATOM 695 N N . ILE A 1 97 ? -2.429 -8.269 -0.418 1.00 87.44 97 ILE A N 1
ATOM 696 C CA . ILE A 1 97 ? -1.094 -8.498 0.159 1.00 87.44 97 ILE A CA 1
ATOM 697 C C . ILE A 1 97 ? -1.089 -8.469 1.692 1.00 87.44 97 ILE A C 1
ATOM 699 O O . ILE A 1 97 ? -0.187 -9.021 2.312 1.00 87.44 97 ILE A O 1
ATOM 703 N N . ALA A 1 98 ? -2.070 -7.802 2.303 1.00 84.94 98 ALA A N 1
ATOM 704 C CA . ALA A 1 98 ? -2.151 -7.601 3.745 1.00 84.94 98 ALA A CA 1
ATOM 705 C C . ALA A 1 98 ? -3.575 -7.217 4.168 1.00 84.94 98 ALA A C 1
ATOM 707 O O . ALA A 1 98 ? -4.384 -6.775 3.348 1.00 84.94 98 ALA A O 1
ATOM 708 N N . MET A 1 99 ? -3.850 -7.347 5.465 1.00 81.62 99 MET A N 1
ATOM 709 C CA . MET A 1 99 ? -5.092 -6.918 6.103 1.00 81.62 99 MET A CA 1
ATOM 710 C C . MET A 1 99 ? -4.740 -5.901 7.190 1.00 81.62 99 MET A C 1
ATOM 712 O O . MET A 1 99 ? -3.942 -6.202 8.075 1.00 81.62 99 MET A O 1
ATOM 716 N N . ASP A 1 100 ? -5.286 -4.690 7.084 1.00 79.19 100 ASP A N 1
ATOM 717 C CA . ASP A 1 100 ? -4.995 -3.582 7.999 1.00 79.19 100 ASP A CA 1
ATOM 718 C C . ASP A 1 100 ? -6.069 -3.480 9.093 1.00 79.19 100 ASP A C 1
ATOM 720 O O . ASP A 1 100 ? -7.263 -3.664 8.834 1.00 79.19 100 ASP A O 1
ATOM 724 N N . GLY A 1 101 ? -5.638 -3.196 10.321 1.00 79.25 101 GLY A N 1
ATOM 725 C CA . GLY A 1 101 ? -6.484 -3.073 11.499 1.00 79.25 101 GLY A CA 1
ATOM 726 C C . GLY A 1 101 ? -6.454 -1.651 12.044 1.00 79.25 101 GLY A C 1
ATOM 727 O O . GLY A 1 101 ? -5.410 -1.152 12.448 1.00 79.25 101 GLY A O 1
ATOM 728 N N . ILE A 1 102 ? -7.619 -1.006 12.126 1.00 81.38 102 ILE A N 1
ATOM 729 C CA . ILE A 1 102 ? -7.743 0.310 12.761 1.00 81.38 102 ILE A CA 1
ATOM 730 C C . ILE A 1 102 ? -8.067 0.116 14.243 1.00 81.38 102 ILE A C 1
ATOM 732 O O . ILE A 1 102 ? -9.119 -0.425 14.590 1.00 81.38 102 ILE A O 1
ATOM 736 N N . ALA A 1 103 ? -7.183 0.600 15.114 1.00 84.56 103 ALA A N 1
ATOM 737 C CA . ALA A 1 103 ? -7.399 0.634 16.556 1.00 84.56 103 ALA A CA 1
ATOM 738 C C . ALA A 1 103 ? -7.855 2.027 17.011 1.00 84.56 103 ALA A C 1
ATOM 740 O O . ALA A 1 103 ? -7.319 3.047 16.576 1.00 84.56 103 ALA A O 1
ATOM 741 N N . ILE A 1 104 ? -8.829 2.069 17.923 1.00 81.56 104 ILE A N 1
ATOM 742 C CA . ILE A 1 104 ? -9.228 3.304 18.602 1.00 81.56 104 ILE A CA 1
ATOM 743 C C . ILE A 1 104 ? -8.463 3.381 19.917 1.00 81.56 104 ILE A C 1
ATOM 745 O O . ILE A 1 104 ? -8.697 2.583 20.821 1.00 81.56 104 ILE A O 1
ATOM 749 N N . ILE A 1 105 ? -7.551 4.345 20.012 1.00 82.12 105 ILE A N 1
ATOM 750 C CA . ILE A 1 105 ? -6.745 4.578 21.210 1.00 82.12 105 ILE A CA 1
ATOM 751 C C . ILE A 1 105 ? -7.337 5.766 21.965 1.00 82.12 105 ILE A C 1
ATOM 753 O O . ILE A 1 105 ? -7.539 6.841 21.398 1.00 82.12 105 ILE A O 1
ATOM 757 N N . VAL A 1 106 ? -7.611 5.569 23.254 1.00 81.50 106 VAL A N 1
ATOM 758 C CA . VAL A 1 106 ? -8.015 6.635 24.177 1.00 81.50 106 VAL A CA 1
ATOM 759 C C . VAL A 1 106 ? -6.835 7.025 25.063 1.00 81.50 106 VAL A C 1
ATOM 761 O O . VAL A 1 106 ? -5.972 6.205 25.369 1.00 81.50 106 VAL A O 1
ATOM 764 N N . ASN A 1 107 ? -6.778 8.295 25.465 1.00 81.38 107 ASN A N 1
ATOM 765 C CA . ASN A 1 107 ? -5.766 8.756 26.411 1.00 81.38 107 ASN A CA 1
ATOM 766 C C . ASN A 1 107 ? -5.923 8.007 27.754 1.00 81.38 107 ASN A C 1
ATOM 768 O O . ASN A 1 107 ? -7.059 7.888 28.208 1.00 81.38 107 ASN A O 1
ATOM 772 N N . PRO A 1 108 ? -4.835 7.576 28.424 1.00 80.19 108 PRO A N 1
ATOM 773 C CA . PRO A 1 108 ? -4.918 6.866 29.707 1.00 80.19 108 PRO A CA 1
ATOM 774 C C . PRO A 1 108 ? -5.666 7.615 30.821 1.00 80.19 108 PRO A C 1
ATOM 776 O O . PRO A 1 108 ? -6.223 6.993 31.715 1.00 80.19 108 PRO A O 1
ATOM 779 N N . SER A 1 109 ? -5.691 8.950 30.776 1.00 84.94 109 SER A N 1
ATOM 780 C CA . SER A 1 109 ? -6.442 9.790 31.723 1.00 84.94 109 SER A CA 1
ATOM 781 C C . SER A 1 109 ? -7.946 9.862 31.431 1.00 84.94 109 SER A C 1
ATOM 783 O O . SER A 1 109 ? -8.703 10.432 32.217 1.00 84.94 109 SER A O 1
ATOM 785 N N . ASN A 1 110 ? -8.399 9.321 30.297 1.00 79.75 110 ASN A N 1
ATOM 786 C CA . ASN A 1 110 ? -9.809 9.287 29.945 1.00 79.75 110 ASN A CA 1
ATOM 787 C C . ASN A 1 110 ? -10.493 8.149 30.722 1.00 79.75 110 ASN A C 1
ATOM 789 O O . ASN A 1 110 ? -10.094 7.000 30.561 1.00 79.75 110 ASN A O 1
ATOM 793 N N . PRO A 1 111 ? -11.545 8.425 31.516 1.00 80.38 111 PRO A N 1
ATOM 794 C CA . PRO A 1 111 ? -12.220 7.402 32.322 1.00 80.38 111 PRO A CA 1
ATOM 795 C C . PRO A 1 111 ? -13.000 6.361 31.496 1.00 80.38 111 PRO A C 1
ATOM 797 O O . PRO A 1 111 ? -13.609 5.451 32.057 1.00 80.38 111 PRO A O 1
ATOM 800 N N . ILE A 1 112 ? -13.057 6.509 30.170 1.00 80.00 112 ILE A N 1
ATOM 801 C CA . ILE A 1 112 ? -13.781 5.603 29.278 1.00 80.00 112 I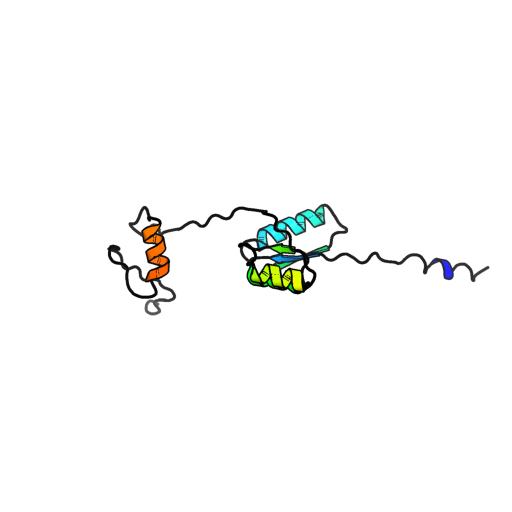LE A CA 1
ATOM 802 C C . ILE A 1 112 ? -12.927 4.371 28.982 1.00 80.00 112 ILE A C 1
ATOM 804 O O . ILE A 1 112 ? -11.961 4.440 28.228 1.00 80.00 112 ILE A O 1
ATOM 808 N N . ASN A 1 113 ? -13.363 3.224 29.501 1.00 75.69 113 ASN A N 1
ATOM 809 C CA . ASN A 1 113 ? -12.664 1.946 29.333 1.00 75.69 113 ASN A CA 1
ATOM 810 C C . ASN A 1 113 ? -13.125 1.144 28.105 1.00 75.69 113 ASN A C 1
ATOM 812 O O . ASN A 1 113 ? -12.457 0.199 27.698 1.00 75.69 113 ASN A O 1
ATOM 816 N N . ALA A 1 114 ? -14.271 1.493 27.515 1.00 78.38 114 ALA A N 1
ATOM 817 C CA . ALA A 1 114 ? -14.791 0.844 26.318 1.00 78.38 114 ALA A CA 1
ATOM 818 C C . ALA A 1 114 ? -15.686 1.798 25.522 1.00 78.38 114 ALA A C 1
ATOM 820 O O . ALA A 1 114 ? -16.434 2.593 26.091 1.00 78.38 114 ALA A O 1
ATOM 821 N N . LEU A 1 115 ? -15.635 1.682 24.195 1.00 80.50 115 LEU A N 1
ATOM 822 C CA . LEU A 1 115 ? -16.510 2.406 23.279 1.00 80.50 115 LEU A CA 1
ATOM 823 C C . LEU A 1 115 ? -17.262 1.414 22.399 1.00 80.50 115 LEU A C 1
ATOM 825 O O . LEU A 1 115 ? -16.671 0.555 21.746 1.00 80.50 115 LEU A O 1
ATOM 829 N N . SER A 1 116 ? -18.582 1.559 22.348 1.00 85.50 116 SER A N 1
ATOM 830 C CA . SER A 1 116 ? -19.409 0.830 21.392 1.00 85.50 116 SER A CA 1
ATOM 831 C C . SER A 1 116 ? -19.221 1.378 19.974 1.00 85.50 116 SER A C 1
ATOM 833 O O . SER A 1 116 ? -18.925 2.558 19.768 1.00 85.50 116 SER A O 1
ATOM 835 N N . LYS A 1 117 ? -19.489 0.542 18.962 1.00 84.81 117 LYS A N 1
ATOM 836 C CA . LYS A 1 117 ? -19.479 0.966 17.549 1.00 84.81 117 LYS A CA 1
ATOM 837 C C . LYS A 1 117 ? -20.411 2.157 17.290 1.00 84.81 117 LYS A C 1
ATOM 839 O O . LYS A 1 117 ? -20.084 3.021 16.482 1.00 84.81 117 LYS A O 1
ATOM 844 N N . ALA A 1 118 ? -21.549 2.219 17.987 1.00 82.69 118 ALA A N 1
ATOM 845 C CA . ALA A 1 118 ? -22.493 3.329 17.886 1.00 82.69 118 ALA A CA 1
ATOM 846 C C . ALA A 1 118 ? -21.888 4.646 18.401 1.00 82.69 118 ALA A C 1
ATOM 848 O O . ALA A 1 118 ? -21.968 5.655 17.704 1.00 82.69 118 ALA A O 1
ATOM 849 N N . GLN A 1 119 ? -21.210 4.619 19.554 1.00 79.94 119 GLN A N 1
ATOM 850 C CA . GLN A 1 119 ? -20.513 5.788 20.104 1.00 79.94 119 GLN A CA 1
ATOM 851 C C . GLN A 1 119 ? -19.359 6.234 19.203 1.00 79.94 119 GLN A C 1
ATOM 853 O O . GLN A 1 119 ? -19.207 7.425 18.959 1.00 79.94 119 GLN A O 1
ATOM 858 N N . ILE A 1 120 ? -18.589 5.297 18.639 1.00 82.62 120 ILE A N 1
ATOM 859 C CA . ILE A 1 120 ? -17.524 5.621 17.674 1.00 82.62 120 ILE A CA 1
ATOM 860 C C . ILE A 1 120 ? -18.121 6.311 16.442 1.00 82.62 120 ILE A C 1
ATOM 862 O O . ILE A 1 120 ? -17.651 7.371 16.032 1.00 82.62 120 ILE A O 1
ATOM 866 N N . LYS A 1 121 ? -19.195 5.753 15.872 1.00 82.00 121 LYS A N 1
ATOM 867 C CA . LYS A 1 121 ? -19.895 6.368 14.738 1.00 82.00 121 LYS A CA 1
ATOM 868 C C . LYS A 1 121 ? -20.377 7.772 15.087 1.00 82.00 121 LYS A C 1
ATOM 870 O O . LYS A 1 121 ? -20.207 8.689 14.290 1.00 82.00 121 LYS A O 1
ATOM 875 N N . GLU A 1 122 ? -20.971 7.950 16.260 1.00 80.62 122 GLU A N 1
ATOM 876 C CA . GLU A 1 122 ? -21.451 9.248 16.718 1.00 80.62 122 GLU A CA 1
ATOM 877 C C . GLU A 1 122 ? -20.316 10.267 16.847 1.00 80.62 122 GLU A C 1
ATOM 879 O O . GLU A 1 122 ? -20.453 11.385 16.356 1.00 80.62 122 GLU A O 1
ATOM 884 N N . ILE A 1 123 ? -19.179 9.860 17.411 1.00 80.06 123 ILE A N 1
ATOM 885 C CA . ILE A 1 123 ? -17.976 10.685 17.519 1.00 80.06 123 ILE A CA 1
ATOM 886 C C . ILE A 1 123 ? -17.564 11.185 16.125 1.00 80.06 123 ILE A C 1
ATOM 888 O O . ILE A 1 123 ? -17.557 12.388 15.875 1.00 80.06 123 ILE A O 1
ATOM 892 N N . TYR A 1 124 ? -17.327 10.288 15.169 1.00 78.81 124 TYR A N 1
ATOM 893 C CA . TYR A 1 124 ? -16.822 10.679 13.846 1.00 78.81 124 TYR A CA 1
ATOM 894 C C . TYR A 1 124 ? -17.853 11.358 12.928 1.00 78.81 124 TYR A C 1
ATOM 896 O O . TYR A 1 124 ? -17.465 11.977 11.940 1.00 78.81 124 TYR A O 1
ATOM 904 N N . THR A 1 125 ? -19.154 11.273 13.227 1.00 77.69 125 THR A N 1
ATOM 905 C CA . THR A 1 125 ? -20.210 11.885 12.392 1.00 77.69 125 THR A CA 1
ATOM 906 C C . THR A 1 125 ? -20.795 13.170 12.974 1.00 77.69 125 THR A C 1
ATOM 908 O O . THR A 1 125 ? -21.176 14.057 12.209 1.00 77.69 125 THR A O 1
ATOM 911 N N . LYS A 1 126 ? -20.869 13.306 14.305 1.00 65.06 126 LYS A N 1
ATOM 912 C CA . LY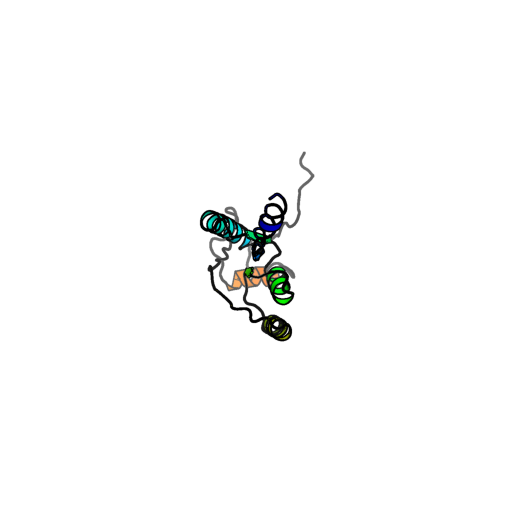S A 1 126 ? -21.519 14.447 14.975 1.00 65.06 126 LYS A CA 1
ATOM 913 C C . LYS A 1 126 ? -20.555 15.486 15.537 1.00 65.06 126 LYS A C 1
ATOM 915 O O . LYS A 1 126 ? -20.993 16.600 15.821 1.00 65.06 126 LYS A O 1
ATOM 920 N N . LEU A 1 127 ? -19.259 15.193 15.654 1.00 54.38 127 LEU A N 1
ATOM 921 C CA . LEU A 1 127 ? -18.305 16.146 16.240 1.00 54.38 127 LEU A CA 1
ATOM 922 C C . LEU A 1 127 ? -18.018 17.386 15.381 1.00 54.38 127 LEU A C 1
ATOM 924 O O . LEU A 1 127 ? -17.436 18.339 15.884 1.00 54.38 127 LEU A O 1
ATOM 928 N N . ASN A 1 128 ? -18.549 17.446 14.157 1.00 47.75 128 ASN A N 1
ATOM 929 C CA . ASN A 1 128 ? -18.613 18.680 13.370 1.00 47.75 128 ASN A CA 1
ATOM 930 C C . ASN A 1 128 ? -19.853 19.549 13.662 1.00 47.75 128 ASN A C 1
ATOM 932 O O . ASN A 1 128 ? -20.006 20.587 13.023 1.00 47.75 128 ASN A O 1
ATOM 936 N N . LYS A 1 129 ? -20.773 19.143 14.558 1.00 46.31 129 LYS A N 1
ATOM 937 C CA . LYS A 1 129 ? -22.055 19.854 14.742 1.00 46.31 129 LYS A CA 1
ATOM 938 C C . LYS A 1 129 ? -22.527 20.105 16.175 1.00 46.31 129 LYS A C 1
ATOM 940 O O . LYS A 1 129 ? -23.296 21.042 16.333 1.00 46.31 129 LYS A O 1
ATOM 945 N N . THR A 1 130 ? -22.116 19.354 17.199 1.00 46.47 130 THR A N 1
ATOM 946 C CA . THR A 1 130 ? -22.243 19.693 18.646 1.00 46.47 130 THR A CA 1
ATOM 947 C C . THR A 1 130 ? -21.844 18.485 19.500 1.00 46.47 130 THR A C 1
ATOM 949 O O . THR A 1 130 ? -21.851 17.350 19.026 1.00 46.47 130 THR A O 1
ATOM 952 N N . LYS A 1 131 ? -21.479 18.732 20.768 1.00 44.56 131 LYS A N 1
ATOM 953 C CA . LYS A 1 131 ? -21.094 17.721 21.768 1.00 44.56 131 LYS A CA 1
ATOM 954 C C . LYS A 1 131 ? -22.156 16.601 21.858 1.00 44.56 131 LYS A C 1
ATOM 956 O O . LYS A 1 131 ? -23.301 16.915 22.183 1.00 44.56 131 LYS A O 1
ATOM 961 N N . PRO A 1 132 ? -21.820 15.320 21.609 1.00 45.88 132 PRO A N 1
ATOM 962 C CA . PRO A 1 132 ? -22.782 14.232 21.755 1.00 45.88 132 PRO A CA 1
ATOM 963 C C . PRO A 1 132 ? -23.201 14.050 23.223 1.00 45.88 132 PRO A C 1
ATOM 965 O O . PRO A 1 132 ? -22.373 14.095 24.140 1.00 45.88 132 PRO A O 1
ATOM 968 N N . ALA A 1 133 ? -24.508 13.892 23.441 1.00 43.50 133 ALA A N 1
ATOM 969 C CA . ALA A 1 133 ? -25.112 13.733 24.759 1.00 43.50 133 ALA A CA 1
ATOM 970 C C . ALA A 1 133 ? -24.777 12.349 25.341 1.00 43.50 133 ALA A C 1
ATOM 972 O O . ALA A 1 133 ? -24.927 11.336 24.666 1.00 43.50 133 ALA A O 1
ATOM 973 N N . GLY A 1 134 ? -24.313 12.317 26.593 1.00 45.84 134 GLY A N 1
ATOM 974 C CA . GLY A 1 134 ? -23.911 11.089 27.299 1.00 45.84 134 GLY A CA 1
ATOM 975 C C . GLY A 1 134 ? -22.407 10.968 27.570 1.00 45.84 134 GLY A C 1
ATOM 976 O O . GLY A 1 134 ? -21.993 10.122 28.355 1.00 45.84 134 GLY A O 1
ATOM 977 N N . LEU A 1 135 ? -21.584 11.853 27.001 1.00 44.59 135 LEU A N 1
ATOM 978 C CA . LEU A 1 135 ? -20.197 12.037 27.424 1.00 44.59 135 LEU A CA 1
ATOM 979 C C . LEU A 1 135 ? -20.126 13.094 28.536 1.00 44.59 135 LEU A C 1
ATOM 981 O O . LEU A 1 135 ? -20.098 14.301 28.281 1.00 44.59 135 LEU A O 1
ATOM 985 N N . ASN A 1 136 ? -20.054 12.629 29.788 1.00 41.06 136 ASN A N 1
ATOM 986 C CA . ASN A 1 136 ? -19.763 13.452 30.975 1.00 41.06 136 ASN A CA 1
ATOM 987 C C . ASN A 1 136 ? -18.306 13.952 31.034 1.00 41.06 136 ASN A C 1
ATOM 989 O O . ASN A 1 136 ? -17.806 14.355 32.078 1.00 41.06 136 ASN A O 1
ATOM 993 N N . THR A 1 137 ? -17.629 14.003 29.894 1.00 38.28 137 THR A N 1
ATOM 994 C CA . THR A 1 137 ? -16.336 14.648 29.718 1.00 38.28 137 THR A CA 1
ATOM 995 C C . THR A 1 137 ? -16.423 15.550 28.492 1.00 38.28 137 THR A C 1
ATOM 997 O O . THR A 1 137 ? -17.018 15.217 27.466 1.00 38.28 137 THR A O 1
ATOM 1000 N N . LYS A 1 138 ? -15.906 16.776 28.617 1.00 34.72 138 LYS A N 1
ATOM 1001 C CA . LYS A 1 138 ? -15.676 17.675 27.479 1.00 34.72 138 LYS A CA 1
ATOM 1002 C C . LYS A 1 138 ? -14.864 16.904 26.425 1.00 34.72 138 LYS A C 1
ATOM 1004 O O . LYS A 1 138 ? -13.671 16.703 26.606 1.00 34.72 138 LYS A O 1
ATOM 1009 N N . LEU A 1 139 ? -15.493 16.502 25.324 1.00 40.34 139 LEU A N 1
ATOM 1010 C CA . LEU A 1 139 ? -14.788 16.163 24.088 1.00 40.34 139 LEU A CA 1
ATOM 1011 C C . LEU A 1 139 ? -14.427 17.478 23.399 1.00 40.34 139 LEU A C 1
ATOM 1013 O O . LEU A 1 139 ? -15.100 17.933 22.478 1.00 40.34 139 LEU A O 1
ATOM 1017 N N . THR A 1 140 ? -13.396 18.130 23.926 1.00 34.50 140 THR A N 1
ATOM 1018 C CA . THR A 1 140 ? -12.670 19.166 23.199 1.00 34.50 140 THR A CA 1
ATOM 1019 C C . THR A 1 140 ? -11.671 18.434 22.311 1.00 34.50 140 THR A C 1
ATOM 1021 O O . THR A 1 140 ? -10.794 17.754 22.835 1.00 34.50 140 THR A O 1
ATOM 1024 N N . PHE A 1 141 ? -11.792 18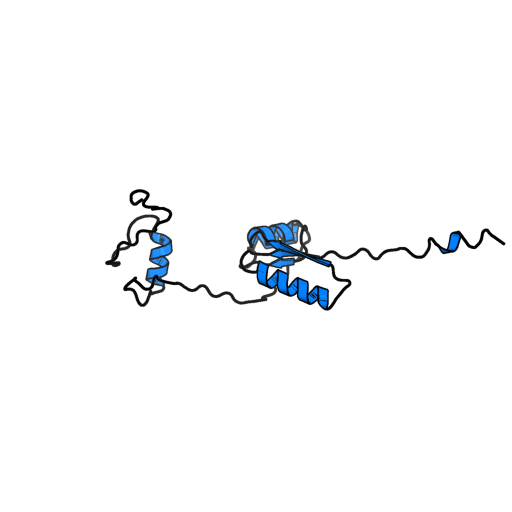.543 20.988 1.00 34.59 141 PHE A N 1
ATOM 1025 C CA . PHE A 1 141 ? -10.674 18.247 20.092 1.00 34.59 141 PHE A CA 1
ATOM 1026 C C . PHE A 1 141 ? -9.706 19.423 20.160 1.00 34.59 141 PHE A C 1
ATOM 1028 O O . PHE A 1 141 ? -10.085 20.512 19.729 1.00 34.59 141 PHE A O 1
ATOM 1035 N N . PRO A 1 142 ? -8.470 19.267 20.655 1.00 35.09 142 PRO A N 1
ATOM 1036 C CA . PRO A 1 142 ? -7.455 20.269 20.436 1.00 35.09 142 PRO A CA 1
ATOM 1037 C C . PRO A 1 142 ? -6.784 19.938 19.102 1.00 35.09 142 PRO A C 1
ATOM 1039 O O . PRO A 1 142 ? -5.719 19.331 19.060 1.00 35.09 142 PRO A O 1
ATOM 1042 N N . LEU A 1 143 ? -7.394 20.348 17.991 1.00 36.34 143 LEU A N 1
ATOM 1043 C CA . LEU A 1 143 ? -6.560 20.870 16.915 1.00 36.34 143 LEU A CA 1
ATOM 1044 C C . LEU A 1 143 ? -6.310 22.330 17.305 1.00 36.34 143 LEU A C 1
ATOM 1046 O O . LEU A 1 143 ? -7.179 23.175 17.144 1.00 36.34 143 LEU A O 1
ATOM 1050 N N . TYR A 1 144 ? -5.143 22.554 17.917 1.00 32.81 144 TYR A N 1
ATOM 1051 C CA . TYR A 1 144 ? -4.630 23.810 18.479 1.00 32.81 144 TYR A CA 1
ATOM 1052 C C . TYR A 1 144 ? -5.340 24.380 19.724 1.00 32.81 144 TYR A C 1
ATOM 1054 O O . TYR A 1 144 ? -6.276 25.166 19.646 1.00 32.81 144 TYR A O 1
ATOM 1062 N N . SER A 1 145 ? -4.750 24.124 20.895 1.00 31.61 145 SER A N 1
ATOM 1063 C CA . SER A 1 145 ? -4.581 25.173 21.910 1.00 31.61 145 SER A CA 1
ATOM 1064 C C . SER A 1 145 ? -3.190 25.041 22.537 1.00 31.61 145 SER A C 1
ATOM 1066 O O . SER A 1 145 ? -3.021 24.492 23.626 1.00 31.61 145 SER A O 1
ATOM 1068 N N . LEU A 1 146 ? -2.171 25.514 21.815 1.00 27.84 146 LEU A N 1
ATOM 1069 C CA . LEU A 1 146 ? -0.923 25.942 22.444 1.00 27.84 146 LEU A CA 1
ATOM 1070 C C . LEU A 1 146 ? -1.289 27.050 23.439 1.00 27.84 146 LEU A C 1
ATOM 1072 O O . LEU A 1 146 ? -1.792 28.100 23.044 1.00 27.84 146 LEU A O 1
ATOM 1076 N N . ASN A 1 147 ? -1.095 26.796 24.730 1.00 33.22 147 ASN A N 1
ATOM 1077 C CA . ASN A 1 147 ? -1.263 27.804 25.766 1.00 33.22 147 ASN A CA 1
ATOM 1078 C C . ASN A 1 147 ? 0.043 28.607 25.856 1.00 33.22 147 ASN A C 1
ATOM 1080 O O . ASN A 1 147 ? 1.000 28.153 26.473 1.00 33.22 147 ASN A O 1
ATOM 1084 N N . ILE A 1 148 ? 0.094 29.769 25.199 1.00 37.28 148 ILE A N 1
ATOM 1085 C CA . ILE A 1 148 ? 1.283 30.645 25.131 1.00 37.28 148 ILE A CA 1
ATOM 1086 C C . ILE A 1 148 ? 1.444 31.490 26.421 1.00 37.28 148 ILE A C 1
ATOM 1088 O O . ILE A 1 148 ? 2.365 32.284 26.530 1.00 37.28 148 ILE A O 1
ATOM 1092 N N . ASN A 1 149 ? 0.614 31.297 27.455 1.00 33.09 149 ASN A N 1
ATOM 1093 C CA . ASN A 1 149 ? 0.659 32.115 28.679 1.00 33.09 149 ASN A CA 1
ATOM 1094 C C . ASN A 1 149 ? 1.319 31.441 29.896 1.00 33.09 149 ASN A C 1
ATOM 1096 O O . ASN A 1 149 ? 0.978 31.756 31.035 1.00 33.09 149 ASN A O 1
ATOM 1100 N N . ARG A 1 150 ? 2.275 30.531 29.684 1.00 37.53 150 ARG A N 1
ATOM 1101 C CA . ARG A 1 150 ? 3.250 30.143 30.720 1.00 37.53 150 ARG A CA 1
ATOM 1102 C C . ARG A 1 150 ? 4.635 29.925 30.106 1.00 37.53 150 ARG A C 1
ATOM 1104 O O . ARG A 1 150 ? 5.021 28.790 29.832 1.00 37.53 150 ARG A O 1
ATOM 1111 N N . LEU A 1 151 ? 5.335 31.038 29.893 1.00 40.09 151 LEU A N 1
ATOM 1112 C CA . LEU A 1 151 ? 6.762 31.162 30.200 1.00 40.09 151 LEU A CA 1
ATOM 1113 C C . LEU A 1 151 ? 6.873 31.805 31.584 1.00 40.09 151 LEU A C 1
ATOM 1115 O O . LEU A 1 151 ? 6.026 32.685 31.865 1.00 40.09 151 LEU A O 1
#

Mean predicted aligned error: 13.88 Å

Foldseek 3Di:
DPPVVVVVVPPPDPPPPQPEAEEEEAPVCQVVVVVVQVVVCVVPVSHHYDYHYDHQVVQLVCLLVVVHPHYHYPDDDDPVSCVSSVVSVHHDDDDDPDDDDDDDDDDPPQPDPDDDPVRVCCCVPCVVPDDDPPPPDPPDDPPDDPPPPDD

Radius of gyration: 26.39 Å; Cα contacts (8 Å, |Δi|>4): 140; chains: 1; bounding box: 71×44×74 Å

pLDDT: mean 75.56, std 21.03, range [27.84, 95.0]

Sequence (151 aa):
MFAVFITAVFAGMIKAAEKKIIIESSTTVLPIAQMAAEKFMEMNPEASITVRGGGSGVGIASLIDGTCVIAAASRAMKDVEMQKAVGRGRDPKAHVIAMDGIAIIVNPSNPINALSKAQIKEIYTKLNKTKPAGLNTKLTFPLYSLNINRL

Solvent-accessible surface area (backbone atoms only — not comparable to full-atom values): 9902 Å² total; per-residue (Å²): 143,73,78,74,68,69,69,67,70,76,77,78,74,82,71,75,79,76,66,67,43,33,32,26,14,9,68,86,48,30,69,60,52,43,55,50,46,54,56,49,31,74,76,34,80,81,53,44,74,47,74,43,70,67,25,35,69,48,9,52,49,33,44,47,72,60,77,25,81,42,53,39,53,92,60,82,81,50,71,73,55,50,51,52,16,44,77,63,77,39,83,90,78,90,76,90,87,78,84,88,82,89,79,89,84,75,62,88,89,49,90,73,89,77,79,53,73,66,57,53,51,45,52,80,69,35,69,88,77,53,86,68,89,87,58,95,55,88,84,71,79,74,83,78,74,83,74,84,88,73,127

Nearest PDB structures (foldseek):
  4jwo-assembly1_A  TM=9.608E-01  e=5.567E-05  Planctopirus limnophila DSM 3776
  4n13-assembly1_A  TM=9.397E-01  e=2.005E-04  Borreliella burgdorferi B31
  4omb-assembly4_D  TM=8.195E-01  e=1.250E-04  Pseudomonas aeruginosa
  4h1x-assembly1_A  TM=8.489E-01  e=3.214E-04  Streptococcus pneumoniae TIGR4
  3eye-assembly1_A  TM=2.971E-01  e=9.819E-01  Escherichia coli O157:H7

Secondary structure (DSSP, 8-state):
--SSSSTTSTTS-------EEEEEE-TTTHHHHHHHHHHHHHH-TT-EEEEEE--HHHHHHHHHHTS-SEEE-SSPPPHHHHHHHHHTT---------------PPPTT-------HHHHHHHHHHTTTSPPTT-SS-----S-----S--